Protein AF-A0A1A8R7R9-F1 (afdb_monomer)

Sequence (92 aa):
PAQPSGTVLSLTKHICAICGDRSSGKHYGVYSCEGCKGFFKRTVRKDLTYTCRDNKDCVIDKRQRNRCQYCRYQKCLAMGMKREAVQEERQR

Solvent-accessible surface area (backbone atoms only — not comparable to full-atom values): 5601 Å² total; per-residue (Å²): 138,88,81,92,82,83,70,72,77,66,61,53,58,48,28,8,77,60,30,68,38,67,24,80,36,76,46,43,81,26,37,26,21,68,69,58,47,54,46,52,48,52,35,59,77,66,67,59,82,64,75,56,93,69,89,67,69,66,74,47,34,72,87,46,42,77,78,40,62,27,36,42,50,52,42,38,48,74,69,49,42,42,71,87,64,54,78,77,82,79,85,126

Secondary structure (DSSP, 8-state):
-----SSHHHHGGGB-TTTSSBP-SEETTEE--HHHHHHHHHHHHTT-----SSSS-----TTTTTS-HHHHHHHHHHTT--GGGSPPP---

Foldseek 3Di:
DDDPDPDPVVVCQQAAQQARDGFPGDAQRGGHHPVLNVLLLVCLQVVDDFDAPDDLPDDHHPPCVPVGSSNSNVSCVVRPRHSVSRDYDDDD

Mean predicted aligned error: 6.71 Å

InterPro domains:
  IPR001628 Zinc finger, nuclear hormone receptor-type [PF00105] (15-83)
  IPR001628 Zinc finger, nuclear hormone receptor-type [PR00047] (16-32)
  IPR001628 Zinc finger, nuclear hormone receptor-type [PR00047] (32-47)
  IPR001628 Zinc finger, nuclear hormone receptor-type [PR00047] (65-73)
  IPR001628 Zinc finger, nuclear hormone receptor-type [PR00047] (73-81)
  IPR001628 Zinc finger, nuclear hormone receptor-type [PS00031] (16-42)
  IPR001628 Zinc finger, nuclear hormone receptor-type [PS51030] (13-88)
  IPR001628 Zinc finger, nuclear hormone receptor-type [SM00399] (13-84)
  IPR013088 Zinc finger, NHR/GATA-type [G3DSA:3.30.50.10] (9-92)
  IPR050274 Nuclear hormone receptor family NR2 subfamily [PTHR24083] (7-92)

Nearest PDB structures (foldseek):
  4cn7-assembly1_F  TM=9.884E-01  e=1.057E-15  Homo sapiens
  8j54-assembly2_F  TM=1.008E+00  e=2.646E-15  Mus musculus
  4cn2-assembly1_D  TM=9.846E-01  e=4.188E-15  Homo sapiens
  4cn3-assembly2_D  TM=9.954E-01  e=8.617E-15  Homo sapiens
  7xv6-assembly1_A  TM=9.960E-01  e=1.636E-12  Homo sapiens

Structure (mmCIF, N/CA/C/O backbone):
data_AF-A0A1A8R7R9-F1
#
_entry.id   AF-A0A1A8R7R9-F1
#
loop_
_atom_site.group_PDB
_atom_site.id
_atom_site.type_symbol
_atom_site.label_atom_id
_atom_site.label_alt_id
_atom_site.label_comp_id
_atom_site.label_asym_id
_atom_site.label_entity_id
_atom_site.label_seq_id
_atom_site.pdbx_PDB_ins_code
_atom_site.Cartn_x
_atom_site.Cartn_y
_atom_site.Cartn_z
_atom_site.occupancy
_atom_site.B_iso_or_equiv
_atom_site.auth_seq_id
_atom_site.auth_comp_id
_atom_site.auth_asym_id
_atom_site.auth_atom_id
_atom_site.pdbx_PDB_model_num
ATOM 1 N N . PRO A 1 1 ? -11.468 -40.026 -2.583 1.00 41.34 1 PRO A N 1
ATOM 2 C CA . PRO A 1 1 ? -11.246 -38.569 -2.755 1.00 41.34 1 PRO A CA 1
ATOM 3 C C . PRO A 1 1 ? -10.736 -37.939 -1.447 1.00 41.34 1 PRO A C 1
ATOM 5 O O . PRO A 1 1 ? -11.519 -37.615 -0.562 1.00 41.34 1 PRO A O 1
ATOM 8 N N . ALA A 1 2 ? -9.413 -37.859 -1.294 1.00 44.91 2 ALA A N 1
ATOM 9 C CA . ALA A 1 2 ? -8.775 -37.278 -0.115 1.00 44.91 2 ALA A CA 1
ATOM 10 C C . ALA A 1 2 ? -8.783 -35.744 -0.215 1.00 44.91 2 ALA A C 1
ATOM 12 O O . ALA A 1 2 ? -8.285 -35.188 -1.191 1.00 44.91 2 ALA A O 1
ATOM 13 N N . GLN A 1 3 ? -9.354 -35.065 0.779 1.00 52.88 3 GLN A N 1
ATOM 14 C CA . GLN A 1 3 ? -9.249 -33.614 0.934 1.00 52.88 3 GLN A CA 1
ATOM 15 C C . GLN A 1 3 ? -7.987 -33.276 1.743 1.00 52.88 3 GLN A C 1
ATOM 17 O O . GLN A 1 3 ? -7.895 -33.706 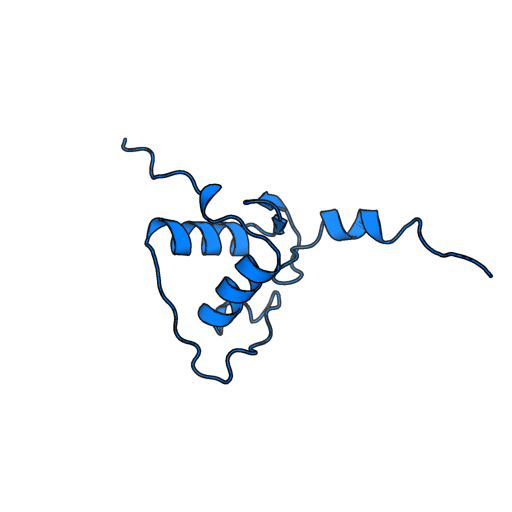2.893 1.00 52.88 3 GLN A O 1
ATOM 22 N N . PRO A 1 4 ? -7.025 -32.488 1.226 1.00 53.03 4 PRO A N 1
ATOM 23 C CA . PRO A 1 4 ? -5.936 -31.962 2.033 1.00 53.03 4 PRO A CA 1
ATOM 24 C C . PRO A 1 4 ? -6.258 -30.507 2.404 1.00 53.03 4 PRO A C 1
ATOM 26 O O . PRO A 1 4 ? -5.783 -29.573 1.763 1.00 53.03 4 PRO A O 1
ATOM 29 N N . SER A 1 5 ? -7.104 -30.280 3.412 1.00 57.44 5 SER A N 1
ATOM 30 C CA . SER A 1 5 ? -7.586 -28.920 3.747 1.00 57.44 5 SER A CA 1
ATOM 31 C C . SER A 1 5 ? -7.322 -28.483 5.195 1.00 57.44 5 SER A C 1
ATOM 33 O O . SER A 1 5 ? -7.974 -27.567 5.683 1.00 57.44 5 SER A O 1
ATOM 35 N N . GLY A 1 6 ? -6.351 -29.095 5.887 1.00 50.34 6 GLY A N 1
ATOM 36 C CA . GLY A 1 6 ? -6.074 -28.814 7.307 1.00 50.34 6 GLY A CA 1
ATOM 37 C C . GLY A 1 6 ? -4.838 -27.960 7.629 1.00 50.34 6 GLY A C 1
ATOM 38 O O . GLY A 1 6 ? -4.808 -27.323 8.677 1.00 50.34 6 GLY A O 1
ATOM 39 N N . THR A 1 7 ? -3.819 -27.899 6.762 1.00 54.06 7 THR A N 1
ATOM 40 C CA . THR A 1 7 ? -2.477 -27.426 7.194 1.00 54.06 7 THR A CA 1
ATOM 41 C C . THR A 1 7 ? -2.013 -26.120 6.531 1.00 54.06 7 THR A C 1
ATOM 43 O O . THR A 1 7 ? -1.144 -25.428 7.057 1.00 54.06 7 THR A O 1
ATOM 46 N N . VAL A 1 8 ? -2.617 -25.709 5.410 1.00 54.88 8 VAL A N 1
ATOM 47 C CA . VAL A 1 8 ? -2.169 -24.529 4.634 1.00 54.88 8 VAL A CA 1
ATOM 48 C C . VAL A 1 8 ? -2.658 -23.180 5.183 1.00 54.88 8 VAL A C 1
ATOM 50 O O . VAL A 1 8 ? -2.038 -22.149 4.931 1.00 54.88 8 VAL A O 1
ATOM 53 N N . LEU A 1 9 ? -3.729 -23.164 5.983 1.00 54.41 9 LEU A N 1
ATOM 54 C CA . LEU A 1 9 ? -4.322 -21.933 6.531 1.00 54.41 9 LEU A CA 1
ATOM 55 C C . LEU A 1 9 ? -3.543 -21.340 7.719 1.00 54.41 9 LEU A C 1
ATOM 57 O O . LEU A 1 9 ? -3.689 -20.156 8.017 1.00 54.41 9 LEU 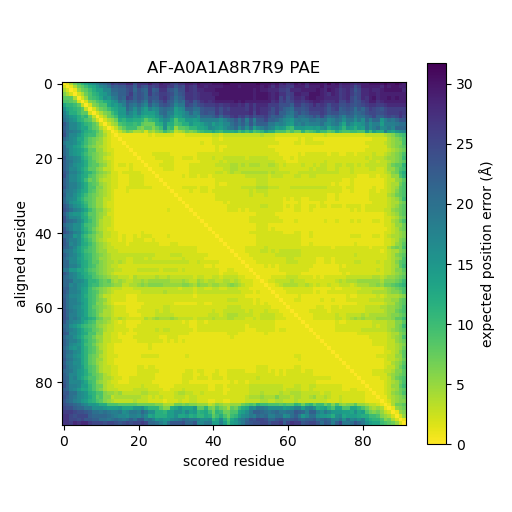A O 1
ATOM 61 N N . SER A 1 10 ? -2.712 -22.134 8.403 1.00 56.47 10 SER A N 1
ATOM 62 C CA . SER A 1 10 ? -1.953 -21.654 9.569 1.00 56.47 10 SER A CA 1
ATOM 63 C C . SER A 1 10 ? -0.677 -20.900 9.170 1.00 56.47 10 SER A C 1
ATOM 65 O O . SER A 1 10 ? -0.310 -19.909 9.801 1.00 56.47 10 SER A O 1
ATOM 67 N N . LEU A 1 11 ? -0.032 -21.299 8.065 1.00 59.34 11 LEU A N 1
ATOM 68 C CA . LEU A 1 11 ? 1.251 -20.730 7.636 1.00 59.34 11 LEU A CA 1
ATOM 69 C C . LEU A 1 11 ? 1.120 -19.304 7.069 1.00 59.34 11 LEU A C 1
ATOM 71 O O . LEU A 1 11 ? 2.025 -18.482 7.218 1.00 59.34 11 LEU A O 1
ATOM 75 N N . THR A 1 12 ? -0.026 -18.973 6.466 1.00 65.88 12 THR A N 1
ATOM 76 C CA . THR A 1 12 ? -0.275 -17.651 5.861 1.00 65.88 12 THR A CA 1
ATOM 77 C C . THR A 1 12 ? -0.358 -16.524 6.891 1.00 65.88 12 THR A C 1
ATOM 79 O O . THR A 1 12 ? -0.049 -15.382 6.556 1.00 65.88 12 THR A O 1
ATOM 82 N N . LYS A 1 13 ? -0.667 -16.826 8.163 1.00 72.81 13 LYS A N 1
ATOM 83 C CA . LYS A 1 13 ? -0.670 -15.837 9.261 1.00 72.81 13 LYS A CA 1
ATOM 84 C C . LYS A 1 13 ? 0.708 -15.212 9.506 1.00 72.81 13 LYS A C 1
ATOM 86 O O . LYS A 1 13 ? 0.797 -14.108 10.037 1.00 72.81 13 LYS A O 1
ATOM 91 N N . HIS A 1 14 ? 1.783 -15.892 9.110 1.00 88.88 14 HIS A N 1
ATOM 92 C CA . HIS A 1 14 ? 3.155 -15.421 9.303 1.00 88.88 14 HIS A CA 1
ATOM 93 C C . HIS A 1 14 ? 3.759 -14.757 8.061 1.00 88.88 14 HIS A C 1
ATOM 95 O O . HIS A 1 14 ? 4.899 -14.290 8.121 1.00 88.88 14 HIS A O 1
ATOM 101 N N . ILE A 1 15 ? 3.013 -14.655 6.956 1.00 96.69 15 ILE A N 1
ATOM 102 C CA . ILE A 1 15 ? 3.500 -14.114 5.684 1.00 96.69 15 ILE A CA 1
ATOM 103 C C . ILE A 1 15 ? 2.719 -12.856 5.303 1.00 96.69 15 ILE A C 1
ATOM 105 O O . ILE A 1 15 ? 1.503 -12.764 5.429 1.00 96.69 15 ILE A O 1
ATOM 109 N N . CYS A 1 16 ? 3.441 -11.838 4.847 1.00 98.06 16 CYS A N 1
ATOM 110 C CA . CYS A 1 16 ? 2.877 -10.588 4.373 1.00 98.06 16 CYS A CA 1
ATOM 111 C C . CYS A 1 16 ? 2.141 -10.823 3.055 1.00 98.06 16 CYS A C 1
ATOM 113 O O . CYS A 1 16 ? 2.778 -11.054 2.026 1.00 98.06 16 CYS A O 1
ATOM 115 N N . ALA A 1 17 ? 0.824 -10.642 3.063 1.00 97.62 17 ALA A N 1
ATOM 116 C CA . ALA A 1 17 ? -0.031 -10.834 1.893 1.00 97.62 17 ALA A CA 1
ATOM 117 C C . ALA A 1 17 ? 0.323 -9.914 0.701 1.00 97.62 17 ALA A C 1
ATOM 119 O O . ALA A 1 17 ? -0.056 -10.175 -0.436 1.00 97.62 17 ALA A O 1
ATOM 120 N N . ILE A 1 18 ? 1.083 -8.838 0.938 1.00 98.44 18 ILE A N 1
ATOM 121 C CA . ILE A 1 18 ? 1.437 -7.854 -0.091 1.00 98.44 18 ILE A CA 1
ATOM 122 C C . ILE A 1 18 ? 2.737 -8.238 -0.808 1.00 98.44 18 ILE A C 1
ATOM 124 O O . ILE A 1 18 ? 2.815 -8.146 -2.026 1.00 98.44 18 ILE A O 1
ATOM 128 N N . CYS A 1 19 ? 3.777 -8.639 -0.076 1.00 98.38 19 CYS A N 1
ATOM 129 C CA . CYS A 1 19 ? 5.126 -8.805 -0.645 1.00 98.38 19 CYS A CA 1
ATOM 130 C C . CYS A 1 19 ? 5.805 -10.138 -0.306 1.00 98.38 19 CYS A C 1
ATOM 132 O O . CYS A 1 19 ? 6.967 -10.322 -0.651 1.00 98.38 19 CYS A O 1
ATOM 134 N N . GLY A 1 20 ? 5.133 -11.037 0.416 1.00 97.25 20 GLY A N 1
ATOM 135 C CA . GLY A 1 20 ? 5.682 -12.342 0.796 1.00 97.25 20 GLY A CA 1
ATOM 136 C C . GLY A 1 20 ? 6.754 -12.317 1.895 1.00 97.25 20 GLY A C 1
ATOM 137 O O . GLY A 1 20 ? 7.242 -13.366 2.290 1.00 97.25 20 GLY A O 1
ATOM 138 N N . ASP A 1 21 ? 7.134 -11.145 2.412 1.00 97.50 21 ASP A N 1
ATOM 139 C CA . ASP A 1 21 ? 8.045 -11.030 3.562 1.00 97.50 21 ASP A CA 1
ATOM 140 C C . ASP A 1 21 ? 7.394 -11.539 4.861 1.00 97.50 21 ASP A C 1
ATOM 142 O O . ASP A 1 21 ? 6.175 -11.698 4.923 1.00 97.50 21 ASP A O 1
ATOM 146 N N . ARG A 1 22 ? 8.170 -11.727 5.932 1.00 97.12 22 ARG A N 1
ATOM 147 C CA . ARG A 1 22 ? 7.627 -12.142 7.235 1.00 97.12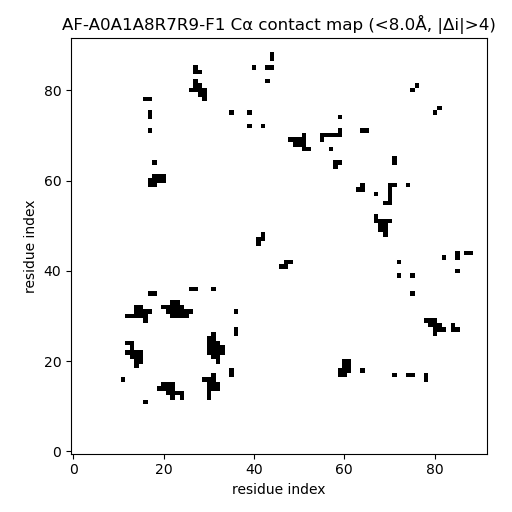 22 ARG A CA 1
ATOM 148 C C . ARG A 1 22 ? 6.631 -11.096 7.754 1.00 97.12 22 ARG A C 1
ATOM 150 O O . ARG A 1 22 ? 6.953 -9.910 7.859 1.00 97.12 22 ARG A O 1
ATOM 157 N N . SER A 1 23 ? 5.410 -11.526 8.060 1.00 97.12 23 SER A N 1
ATOM 158 C CA . SER A 1 23 ? 4.397 -10.679 8.689 1.00 97.12 23 SER A CA 1
ATOM 159 C C . SER A 1 23 ? 4.715 -10.476 10.169 1.00 97.12 23 SER A C 1
ATOM 161 O O . SER A 1 23 ? 5.171 -11.394 10.851 1.00 97.12 23 SER A O 1
ATOM 163 N N . SER A 1 24 ? 4.446 -9.268 10.664 1.00 96.50 24 SER A N 1
ATOM 164 C CA . SER A 1 24 ? 4.463 -8.933 12.093 1.00 96.50 24 SER A CA 1
ATOM 165 C C . SER A 1 24 ? 3.070 -9.018 12.733 1.00 96.50 24 SER A C 1
ATOM 167 O O . SER A 1 24 ? 2.898 -8.613 13.877 1.00 96.50 24 SER A O 1
ATOM 169 N N . GLY A 1 25 ? 2.067 -9.511 12.000 1.00 95.56 25 GLY A N 1
ATOM 170 C CA . GLY A 1 25 ? 0.669 -9.560 12.417 1.00 95.56 25 GLY A CA 1
ATOM 171 C C . GLY A 1 25 ? -0.268 -8.799 11.477 1.00 95.56 25 GLY A C 1
ATOM 172 O O . GLY A 1 25 ? 0.086 -8.441 10.347 1.00 95.56 25 GLY A O 1
ATOM 173 N N . LYS A 1 26 ? -1.497 -8.580 11.952 1.00 96.56 26 LYS A N 1
ATOM 174 C CA . LYS A 1 26 ? -2.568 -7.924 11.198 1.00 96.56 26 LYS A CA 1
ATOM 175 C C . LYS A 1 26 ? -2.456 -6.404 11.324 1.00 96.56 26 LYS A C 1
ATOM 177 O O . LYS A 1 26 ? -2.535 -5.870 12.425 1.00 96.56 26 LYS A O 1
ATOM 182 N N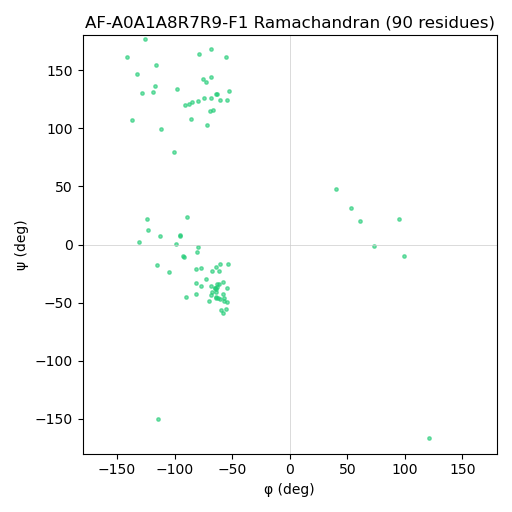 . HIS A 1 27 ? -2.340 -5.714 10.194 1.00 97.50 27 HIS A N 1
ATOM 183 C CA . HIS A 1 27 ? -2.317 -4.254 10.107 1.00 97.50 27 HIS A CA 1
ATOM 184 C C . HIS A 1 27 ? -3.340 -3.798 9.075 1.00 97.50 27 HIS A C 1
ATOM 186 O O . HIS A 1 27 ? -3.387 -4.327 7.965 1.00 97.50 27 HIS A O 1
ATOM 192 N N . TYR A 1 28 ? -4.179 -2.831 9.446 1.00 97.88 28 TYR A N 1
ATOM 193 C CA . TYR A 1 28 ? -5.219 -2.275 8.567 1.00 97.88 28 TYR A CA 1
ATOM 194 C C . TYR A 1 28 ? -6.146 -3.333 7.947 1.00 97.88 28 TYR A C 1
ATOM 196 O O . TYR A 1 28 ? -6.619 -3.168 6.831 1.00 97.88 28 TYR A O 1
ATOM 204 N N . GLY A 1 29 ? -6.399 -4.439 8.655 1.00 96.12 29 GLY A N 1
ATOM 205 C CA . GLY A 1 29 ? -7.280 -5.513 8.185 1.00 96.12 29 GLY A CA 1
ATOM 206 C C . GLY A 1 29 ? -6.578 -6.726 7.565 1.00 96.12 29 GLY A C 1
ATOM 207 O O . GLY A 1 29 ? -7.231 -7.756 7.417 1.00 96.12 29 GLY A O 1
ATOM 208 N N . VAL A 1 30 ? -5.267 -6.674 7.298 1.00 97.06 30 VAL A N 1
ATOM 209 C CA . VAL A 1 30 ? -4.540 -7.723 6.551 1.00 97.06 30 VAL A CA 1
ATOM 210 C C . VAL A 1 30 ? -3.238 -8.115 7.254 1.00 97.06 30 VAL A C 1
ATOM 212 O O . VAL A 1 30 ? -2.581 -7.273 7.861 1.00 97.06 30 VAL A O 1
ATOM 215 N N . TYR A 1 31 ? -2.822 -9.381 7.165 1.00 97.25 31 TYR A N 1
ATOM 216 C CA . TYR A 1 31 ? -1.487 -9.795 7.614 1.00 97.25 31 TYR A CA 1
ATOM 217 C C . TYR A 1 31 ? -0.402 -9.166 6.735 1.00 97.25 31 TYR A C 1
ATOM 219 O O . TYR A 1 31 ? -0.302 -9.436 5.535 1.00 97.25 31 TYR A O 1
ATOM 227 N N . SER A 1 32 ? 0.430 -8.310 7.326 1.00 98.12 32 SER A N 1
ATOM 228 C CA . SER A 1 32 ? 1.481 -7.604 6.593 1.00 98.12 32 SER A CA 1
ATOM 229 C C . SER A 1 32 ? 2.772 -7.480 7.390 1.00 98.12 32 SER A C 1
ATOM 231 O O . SER A 1 32 ? 2.792 -7.631 8.606 1.00 98.12 32 SER A O 1
ATOM 233 N N . CYS A 1 33 ? 3.874 -7.213 6.696 1.00 98.50 33 CYS A N 1
ATOM 234 C CA . CYS A 1 33 ? 5.143 -6.821 7.312 1.00 98.50 33 CYS A CA 1
ATOM 235 C C . CYS A 1 33 ? 5.126 -5.335 7.715 1.00 98.50 33 CYS A C 1
ATOM 237 O O . CYS A 1 33 ? 4.335 -4.550 7.175 1.00 98.50 33 CYS A O 1
ATOM 239 N N . GLU A 1 34 ? 6.067 -4.920 8.566 1.00 98.25 34 GLU A N 1
ATOM 240 C CA . GLU A 1 34 ? 6.234 -3.512 8.971 1.00 98.25 34 GLU A CA 1
ATOM 241 C C . GLU A 1 34 ? 6.481 -2.572 7.778 1.00 98.25 34 GLU A C 1
ATOM 243 O O . GLU A 1 34 ? 6.008 -1.436 7.762 1.00 98.25 34 GLU A O 1
ATOM 248 N N . GLY A 1 35 ? 7.147 -3.057 6.724 1.00 98.50 35 GLY A N 1
ATOM 249 C CA . GLY A 1 35 ? 7.398 -2.270 5.518 1.00 98.50 35 GLY A CA 1
ATOM 250 C C . GLY A 1 35 ? 6.118 -1.879 4.772 1.00 98.50 35 GLY A C 1
ATOM 251 O O . GLY A 1 35 ? 5.975 -0.729 4.360 1.00 98.50 35 GLY A O 1
ATOM 252 N N . CYS A 1 36 ? 5.180 -2.815 4.592 1.00 98.75 36 CYS A N 1
ATOM 253 C CA . CYS A 1 36 ? 3.906 -2.539 3.913 1.00 98.75 36 CYS A CA 1
AT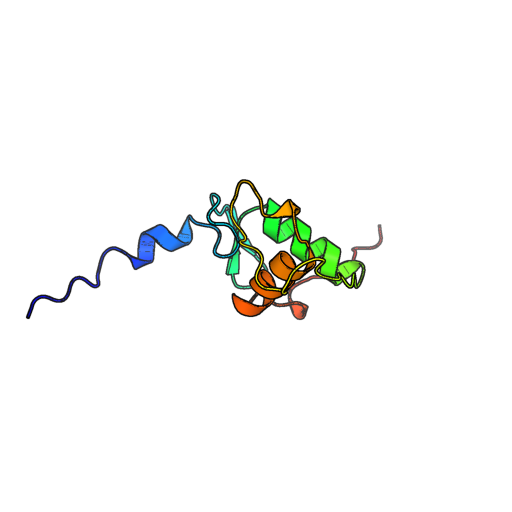OM 254 C C . CYS A 1 36 ? 2.923 -1.788 4.814 1.00 98.75 36 CYS A C 1
ATOM 256 O O . CYS A 1 36 ? 2.257 -0.880 4.327 1.00 98.75 36 CYS A O 1
ATOM 258 N N . LYS A 1 37 ? 2.915 -2.079 6.121 1.00 98.44 37 LYS A N 1
ATOM 259 C CA . LYS A 1 37 ? 2.197 -1.286 7.129 1.00 98.44 37 LYS A CA 1
ATOM 260 C C . LYS A 1 37 ? 2.621 0.184 7.083 1.00 98.44 37 LYS A C 1
ATOM 262 O O . LYS A 1 37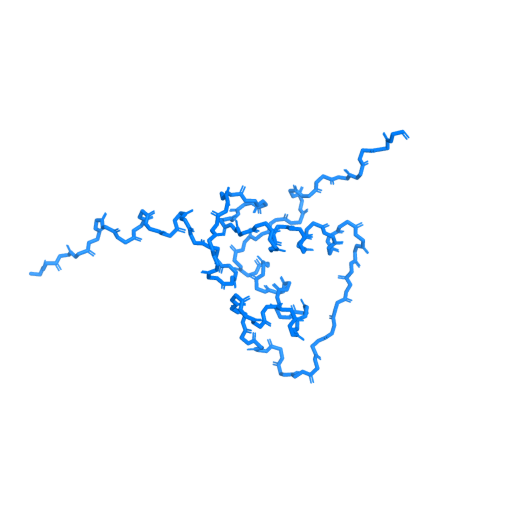 ? 1.789 1.069 6.910 1.00 98.44 37 LYS A O 1
ATOM 267 N N . GLY A 1 38 ? 3.921 0.458 7.205 1.00 98.31 38 GLY A N 1
ATOM 268 C CA . GLY A 1 38 ? 4.446 1.823 7.212 1.00 98.31 38 GLY A CA 1
ATOM 269 C C . GLY A 1 38 ? 4.237 2.547 5.883 1.00 98.31 38 GLY A C 1
ATOM 270 O O . GLY A 1 38 ? 3.936 3.738 5.882 1.00 98.31 38 GLY A O 1
ATOM 271 N N . PHE A 1 39 ? 4.365 1.830 4.763 1.00 98.75 39 PHE A N 1
ATOM 272 C CA . PHE A 1 39 ? 4.046 2.359 3.439 1.00 98.75 39 PHE A CA 1
ATOM 273 C C . PHE A 1 39 ? 2.578 2.795 3.355 1.00 98.75 39 PHE A C 1
ATOM 275 O O . PHE A 1 39 ? 2.331 3.976 3.137 1.00 98.75 39 PHE A O 1
ATOM 282 N N . PHE A 1 40 ? 1.634 1.892 3.643 1.00 98.69 40 PHE A N 1
ATOM 283 C CA . PHE A 1 40 ? 0.199 2.180 3.590 1.00 98.69 40 PHE A CA 1
ATOM 284 C C . PHE A 1 40 ? -0.188 3.351 4.503 1.00 98.69 40 PHE A C 1
ATOM 286 O O . PHE A 1 40 ? -0.841 4.288 4.054 1.00 98.69 40 PHE A O 1
ATOM 293 N N . LYS A 1 41 ? 0.314 3.368 5.748 1.00 98.06 41 LYS A N 1
ATOM 294 C CA . LYS A 1 41 ? 0.092 4.474 6.693 1.00 98.06 41 LYS A CA 1
ATOM 295 C C . LYS A 1 41 ? 0.501 5.829 6.116 1.00 98.06 41 LYS A C 1
ATOM 297 O O . LYS A 1 41 ? -0.253 6.788 6.215 1.00 98.06 41 LYS A O 1
ATOM 302 N N . ARG A 1 42 ? 1.712 5.923 5.550 1.00 98.25 42 ARG A N 1
ATOM 303 C CA . ARG A 1 42 ? 2.227 7.182 4.986 1.00 98.25 42 ARG A CA 1
ATOM 304 C C . ARG A 1 42 ? 1.447 7.604 3.751 1.00 98.25 42 ARG A C 1
ATOM 306 O O . ARG A 1 42 ? 1.186 8.791 3.611 1.00 98.25 42 ARG A O 1
ATOM 313 N N . THR A 1 43 ? 1.095 6.654 2.888 1.00 98.25 43 THR A N 1
ATOM 314 C CA . THR A 1 43 ? 0.291 6.924 1.694 1.00 98.25 43 THR A CA 1
ATOM 315 C C . THR A 1 43 ? -1.068 7.496 2.069 1.00 98.25 43 THR A C 1
ATOM 317 O O . THR A 1 43 ? -1.441 8.521 1.522 1.00 98.25 43 THR A O 1
ATOM 320 N N . VAL A 1 44 ? -1.766 6.894 3.038 1.00 97.56 44 VAL A N 1
ATOM 321 C CA . VAL A 1 44 ? -3.097 7.361 3.453 1.00 97.56 44 VAL A CA 1
ATOM 322 C C . VAL A 1 44 ? -3.030 8.703 4.184 1.00 97.56 44 VA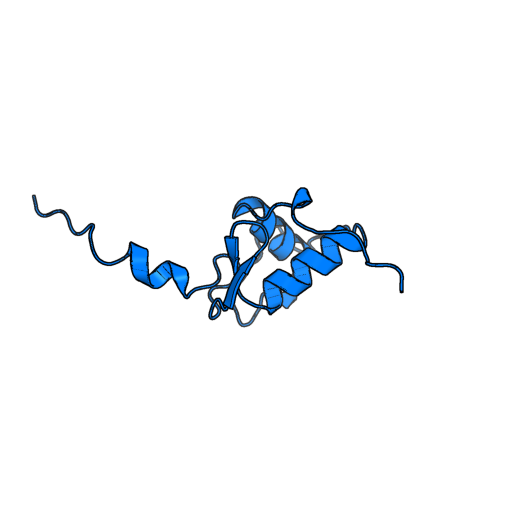L A C 1
ATOM 324 O O . VAL A 1 44 ? -3.750 9.614 3.807 1.00 97.56 44 VAL A O 1
ATOM 327 N N . ARG A 1 45 ? -2.137 8.867 5.172 1.00 95.44 45 ARG A N 1
ATOM 328 C CA . ARG A 1 45 ? -2.055 10.114 5.965 1.00 95.44 45 ARG A CA 1
ATOM 329 C C . ARG A 1 45 ? -1.680 11.347 5.158 1.00 95.44 45 ARG A C 1
ATOM 331 O O . ARG A 1 45 ? -2.121 12.440 5.466 1.00 95.44 45 ARG A O 1
ATOM 338 N N . LYS A 1 46 ? -0.798 11.176 4.177 1.00 96.12 46 LYS A N 1
ATOM 339 C CA . LYS A 1 46 ? -0.338 12.275 3.323 1.00 96.12 46 LYS A CA 1
ATOM 340 C C . LYS A 1 46 ? -1.133 12.365 2.017 1.00 96.12 46 LYS A C 1
ATOM 342 O O . LYS A 1 46 ? -0.689 13.06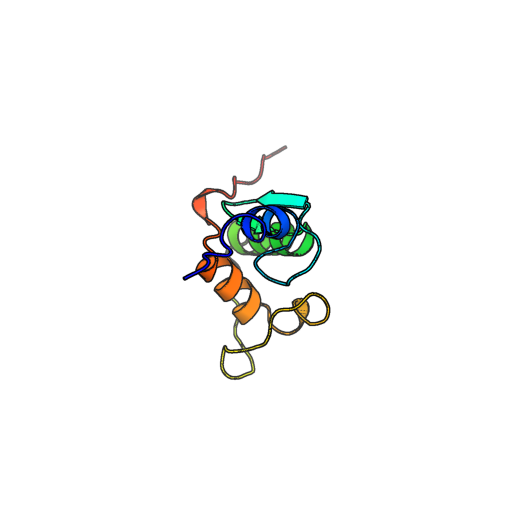5 1.117 1.00 96.12 46 LYS A O 1
ATOM 347 N N . ASP A 1 47 ? -2.213 11.587 1.902 1.00 95.56 47 ASP A N 1
ATOM 348 C CA . ASP A 1 47 ? -3.033 11.411 0.699 1.00 95.56 47 ASP A CA 1
ATOM 349 C C . ASP A 1 47 ? -2.204 11.329 -0.600 1.00 95.56 47 ASP A C 1
ATOM 351 O O . ASP A 1 47 ? -2.432 12.017 -1.593 1.00 95.56 47 ASP A O 1
ATOM 355 N N . LEU A 1 48 ? -1.155 10.499 -0.570 1.00 97.69 48 LEU A N 1
ATOM 356 C CA . LEU A 1 48 ? -0.203 10.414 -1.674 1.00 97.69 48 LEU A CA 1
ATOM 357 C C . LEU A 1 48 ? -0.817 9.655 -2.844 1.00 97.69 48 LEU A C 1
ATOM 359 O O . LEU A 1 48 ? -1.190 8.486 -2.723 1.00 97.69 48 LEU A O 1
ATOM 363 N N . THR A 1 49 ? -0.794 10.293 -4.007 1.00 97.25 49 THR A N 1
ATOM 364 C CA . THR A 1 49 ? -1.105 9.654 -5.282 1.00 97.25 49 THR A CA 1
ATOM 365 C C . THR A 1 49 ? 0.188 9.262 -5.987 1.00 97.25 49 THR A C 1
ATOM 367 O O . THR A 1 49 ? 1.141 10.036 -6.057 1.00 97.25 49 THR A O 1
ATOM 370 N N . TYR A 1 50 ? 0.233 8.036 -6.505 1.00 98.31 50 TYR A N 1
ATOM 371 C CA . TYR A 1 50 ? 1.380 7.512 -7.243 1.00 98.31 50 TYR A CA 1
ATOM 372 C C . TYR A 1 50 ? 0.995 7.221 -8.690 1.00 98.31 50 TYR A C 1
ATOM 374 O O . TYR A 1 50 ? -0.149 6.871 -8.970 1.00 98.31 50 TYR A O 1
ATOM 382 N N . THR A 1 51 ? 1.982 7.249 -9.581 1.00 98.25 51 THR A N 1
ATOM 383 C CA . THR A 1 51 ? 1.830 6.864 -10.989 1.00 98.25 51 THR A CA 1
ATOM 384 C C . THR A 1 51 ? 2.755 5.689 -11.285 1.00 98.25 51 THR A C 1
ATOM 386 O O . THR A 1 51 ? 3.929 5.704 -10.910 1.00 98.25 51 THR A O 1
ATOM 389 N N . CYS A 1 52 ? 2.228 4.641 -11.922 1.00 98.38 52 CYS A N 1
ATOM 390 C CA . CYS A 1 52 ? 3.059 3.560 -12.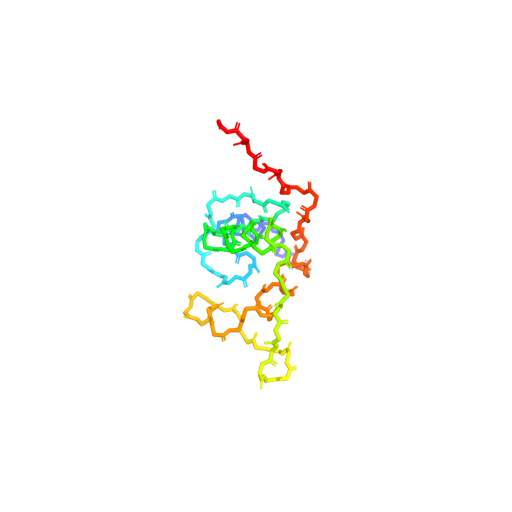449 1.00 98.38 52 CYS A CA 1
ATOM 391 C C . CYS A 1 52 ? 3.812 4.052 -13.688 1.00 98.38 52 CYS A C 1
ATOM 393 O O . CYS A 1 52 ? 3.229 4.762 -14.501 1.00 98.38 52 CYS A O 1
ATOM 395 N N . ARG A 1 53 ? 5.080 3.662 -13.833 1.00 97.81 53 ARG A N 1
ATOM 396 C CA . ARG A 1 53 ? 5.880 3.948 -15.037 1.00 97.81 53 ARG A CA 1
ATOM 397 C C . ARG A 1 53 ? 5.819 2.827 -16.083 1.00 97.81 53 ARG A C 1
ATOM 399 O O . ARG A 1 53 ? 6.290 3.029 -17.191 1.00 97.81 53 ARG A O 1
ATOM 406 N N . ASP A 1 54 ? 5.244 1.687 -15.708 1.00 96.56 54 ASP A N 1
ATOM 407 C CA . ASP A 1 54 ? 5.054 0.498 -16.540 1.00 96.56 54 ASP A CA 1
ATOM 408 C C . ASP A 1 54 ? 3.537 0.267 -16.769 1.00 96.56 54 ASP A C 1
ATOM 410 O O . ASP A 1 54 ? 2.733 1.200 -16.707 1.00 96.56 54 ASP A O 1
ATOM 414 N N . ASN A 1 55 ? 3.107 -0.987 -16.938 1.00 97.38 55 ASN A N 1
ATOM 415 C CA . ASN A 1 55 ? 1.733 -1.366 -17.299 1.00 97.38 55 ASN A CA 1
ATOM 416 C C . ASN A 1 55 ? 0.793 -1.591 -16.103 1.00 97.38 55 ASN A C 1
ATOM 418 O O . ASN A 1 55 ? -0.209 -2.291 -16.221 1.00 97.38 55 ASN A O 1
ATOM 422 N N . LYS A 1 56 ? 1.088 -0.993 -14.939 1.00 97.56 56 LYS A N 1
ATOM 423 C CA . LYS A 1 56 ? 0.284 -1.141 -13.704 1.00 97.56 56 LYS A CA 1
ATOM 424 C C . LYS A 1 56 ? 0.185 -2.585 -13.170 1.00 97.56 56 LYS A C 1
ATOM 426 O O . LYS A 1 56 ? -0.668 -2.870 -12.335 1.00 97.56 56 LYS A O 1
ATOM 431 N N . ASP A 1 57 ? 1.108 -3.455 -13.565 1.00 97.44 57 ASP A N 1
ATOM 432 C CA . ASP A 1 57 ? 1.156 -4.891 -13.254 1.00 97.44 57 ASP A CA 1
ATOM 433 C C . ASP A 1 57 ? 2.463 -5.320 -12.552 1.00 97.44 57 ASP A C 1
ATOM 435 O O . ASP A 1 57 ? 2.753 -6.508 -12.414 1.00 97.44 57 ASP A O 1
ATOM 439 N N . CYS A 1 58 ? 3.262 -4.355 -12.078 1.00 98.19 58 CYS A N 1
ATOM 440 C CA . CYS A 1 58 ? 4.563 -4.628 -11.467 1.00 98.19 58 CYS A CA 1
ATOM 441 C C . CYS A 1 58 ? 4.483 -5.668 -10.333 1.00 98.19 58 CYS A C 1
ATOM 443 O O . CYS A 1 58 ? 3.704 -5.525 -9.384 1.00 98.19 58 CYS A O 1
ATOM 445 N N . VAL A 1 59 ? 5.385 -6.652 -10.370 1.00 97.62 59 VAL A N 1
ATOM 446 C CA . VAL A 1 59 ? 5.518 -7.675 -9.326 1.00 97.62 59 VAL A CA 1
ATOM 447 C C . VAL A 1 59 ? 5.909 -7.038 -7.991 1.00 97.62 59 VAL A C 1
ATOM 449 O O . VAL A 1 59 ? 6.876 -6.284 -7.892 1.00 97.62 59 VAL A O 1
ATOM 452 N N . ILE A 1 60 ? 5.166 -7.374 -6.935 1.00 98.50 60 ILE A N 1
ATOM 453 C CA . ILE A 1 60 ? 5.432 -6.917 -5.567 1.00 98.50 60 ILE A CA 1
ATOM 454 C C . ILE A 1 60 ? 5.884 -8.104 -4.718 1.00 98.50 60 ILE A C 1
ATOM 456 O O . ILE A 1 60 ? 5.057 -8.867 -4.211 1.00 98.50 60 ILE A O 1
ATOM 460 N N . ASP A 1 61 ? 7.197 -8.211 -4.529 1.00 97.94 61 ASP A N 1
ATOM 461 C CA . ASP A 1 61 ? 7.855 -9.162 -3.629 1.00 97.94 61 ASP A CA 1
ATOM 462 C C . ASP A 1 61 ? 8.795 -8.447 -2.638 1.00 97.94 61 ASP A C 1
ATOM 464 O O . ASP A 1 61 ? 8.963 -7.225 -2.670 1.00 97.94 61 ASP A O 1
ATOM 468 N N . LYS A 1 62 ? 9.412 -9.196 -1.719 1.00 97.25 62 LYS A N 1
ATOM 469 C CA . LYS A 1 62 ? 10.302 -8.654 -0.682 1.00 97.25 62 LYS A CA 1
ATOM 470 C C . LYS A 1 62 ? 11.445 -7.801 -1.246 1.00 97.25 62 LYS A C 1
ATOM 472 O O . LYS A 1 62 ? 11.795 -6.802 -0.617 1.00 97.25 62 LYS A O 1
ATOM 477 N N . ARG A 1 63 ? 12.017 -8.185 -2.390 1.00 97.44 63 ARG A N 1
ATOM 478 C CA . ARG A 1 63 ? 13.199 -7.552 -2.990 1.00 97.44 63 ARG A CA 1
ATOM 479 C C . ARG A 1 63 ? 12.821 -6.299 -3.777 1.00 97.44 63 ARG A C 1
ATOM 481 O O . ARG A 1 63 ? 13.484 -5.279 -3.627 1.00 97.44 63 ARG A O 1
ATOM 488 N N . GLN A 1 64 ? 11.733 -6.341 -4.550 1.00 96.50 64 GLN A N 1
ATOM 489 C CA . GLN A 1 64 ? 11.384 -5.266 -5.490 1.00 96.50 64 GLN A CA 1
ATOM 490 C C . GLN A 1 64 ? 10.117 -4.467 -5.146 1.00 96.50 64 GLN A C 1
ATOM 492 O O . GLN A 1 64 ? 9.732 -3.580 -5.904 1.00 96.50 64 GLN A O 1
ATOM 497 N N . ARG A 1 65 ? 9.500 -4.668 -3.970 1.00 98.06 65 ARG A N 1
ATOM 498 C CA . ARG A 1 65 ? 8.321 -3.889 -3.513 1.00 98.06 65 ARG A CA 1
ATOM 499 C C . ARG A 1 65 ? 8.491 -2.364 -3.519 1.00 98.06 65 ARG A C 1
ATOM 501 O O . ARG A 1 65 ? 7.496 -1.660 -3.411 1.00 98.06 65 ARG A O 1
ATOM 508 N N . ASN A 1 66 ? 9.711 -1.835 -3.587 1.00 97.94 66 ASN A N 1
ATOM 509 C CA . ASN A 1 66 ? 9.961 -0.390 -3.654 1.00 97.94 66 ASN A CA 1
ATOM 510 C C . ASN A 1 66 ? 10.065 0.152 -5.093 1.00 97.94 66 ASN A C 1
ATOM 512 O O . ASN A 1 66 ? 10.055 1.366 -5.258 1.00 97.94 66 ASN A O 1
ATOM 516 N N . ARG A 1 67 ? 10.136 -0.713 -6.118 1.00 98.12 67 ARG A N 1
ATOM 517 C CA . ARG A 1 67 ? 10.295 -0.313 -7.528 1.00 98.12 67 ARG A CA 1
ATOM 518 C C . ARG A 1 67 ? 9.100 0.487 -8.048 1.00 98.12 67 ARG A C 1
ATOM 520 O O . ARG A 1 67 ? 9.284 1.439 -8.794 1.00 98.12 67 ARG A O 1
ATOM 527 N N . CYS A 1 68 ? 7.885 0.123 -7.635 1.00 98.69 68 CYS A N 1
ATOM 528 C CA . CYS A 1 68 ? 6.665 0.805 -8.054 1.00 98.69 68 CYS A CA 1
ATOM 529 C C . CYS A 1 68 ? 5.706 1.007 -6.876 1.00 98.69 68 CYS A C 1
ATOM 531 O O . CYS A 1 68 ? 5.061 0.071 -6.397 1.00 98.69 68 CYS A O 1
ATOM 533 N N . GLN A 1 69 ? 5.598 2.253 -6.413 1.00 98.75 69 GLN A N 1
ATOM 534 C CA . GLN A 1 69 ? 4.714 2.619 -5.303 1.00 98.75 69 GLN A CA 1
ATOM 535 C C . GLN A 1 69 ? 3.236 2.493 -5.682 1.00 98.75 69 GLN A C 1
ATOM 537 O O . GLN A 1 69 ? 2.442 2.051 -4.854 1.00 98.75 69 GLN A O 1
ATOM 542 N N . TYR A 1 70 ? 2.880 2.802 -6.935 1.00 98.81 70 TYR A N 1
ATOM 543 C CA . TYR A 1 70 ? 1.517 2.635 -7.436 1.00 98.81 70 TYR A CA 1
ATOM 544 C C . TYR A 1 70 ? 1.049 1.184 -7.298 1.00 98.81 70 TYR A C 1
ATOM 546 O O . TYR A 1 70 ? 0.102 0.921 -6.562 1.00 98.81 70 TYR A O 1
ATOM 554 N N . CYS A 1 71 ? 1.752 0.231 -7.920 1.00 98.81 71 CYS A N 1
ATOM 555 C CA . CYS A 1 71 ? 1.353 -1.179 -7.893 1.00 98.81 71 CYS A CA 1
ATOM 556 C C . CYS A 1 71 ? 1.385 -1.747 -6.473 1.00 98.81 71 CYS A C 1
ATOM 558 O O . CYS A 1 71 ? 0.526 -2.542 -6.098 1.00 98.81 71 CYS A O 1
ATOM 560 N N . ARG A 1 72 ? 2.329 -1.295 -5.636 1.00 98.81 72 ARG A N 1
ATOM 561 C CA . ARG A 1 72 ? 2.361 -1.681 -4.224 1.00 98.81 72 ARG A CA 1
ATOM 562 C C . ARG A 1 72 ? 1.115 -1.213 -3.478 1.00 98.81 72 ARG A C 1
ATOM 564 O O . ARG A 1 72 ? 0.548 -1.998 -2.724 1.00 98.81 72 ARG A O 1
ATOM 571 N N . TYR A 1 73 ? 0.703 0.040 -3.664 1.00 98.81 73 TYR A N 1
ATOM 572 C CA . TYR A 1 73 ? -0.480 0.587 -3.003 1.00 98.81 73 TYR A CA 1
ATOM 573 C C . TYR A 1 73 ? -1.765 -0.058 -3.519 1.00 98.81 73 TYR A C 1
ATOM 575 O O . TYR A 1 73 ? -2.588 -0.482 -2.712 1.00 98.81 73 TYR A O 1
ATOM 583 N N . GLN A 1 74 ? -1.885 -0.244 -4.835 1.00 98.75 74 GLN A N 1
ATOM 584 C CA . GLN A 1 74 ? -3.001 -0.980 -5.431 1.00 98.75 74 GLN A CA 1
ATOM 585 C C . GLN A 1 74 ? -3.087 -2.407 -4.885 1.00 98.75 74 GLN A C 1
ATOM 587 O O . GLN A 1 74 ? -4.164 -2.845 -4.497 1.00 98.75 74 GLN A O 1
ATOM 592 N N . LYS A 1 75 ? -1.956 -3.110 -4.735 1.00 98.69 75 LYS A N 1
ATOM 593 C CA . LYS A 1 75 ? -1.940 -4.438 -4.109 1.00 98.69 75 LYS A CA 1
ATOM 594 C C . LYS A 1 75 ? -2.346 -4.401 -2.634 1.00 98.69 75 LYS A C 1
ATOM 596 O O . LYS A 1 75 ? -3.033 -5.309 -2.185 1.00 98.69 75 LYS A O 1
ATOM 601 N N . CYS A 1 76 ? -1.963 -3.372 -1.872 1.00 98.75 76 CYS A N 1
ATOM 602 C CA . CYS A 1 76 ? -2.458 -3.204 -0.501 1.00 98.75 76 CYS A CA 1
ATOM 603 C C . CYS A 1 76 ? -3.993 -3.130 -0.465 1.00 98.75 76 CYS A C 1
ATOM 605 O O . CYS A 1 76 ? -4.610 -3.847 0.321 1.00 98.75 76 CYS A O 1
ATOM 607 N N . LEU A 1 77 ? -4.592 -2.302 -1.328 1.00 98.56 77 LEU A N 1
ATOM 608 C CA . LEU A 1 77 ? -6.048 -2.156 -1.431 1.00 98.56 77 LEU A CA 1
ATOM 609 C C . LEU A 1 77 ? -6.712 -3.459 -1.896 1.00 98.56 77 LEU A C 1
ATOM 611 O O . LEU A 1 77 ? -7.656 -3.917 -1.262 1.00 98.56 77 LEU A O 1
ATOM 615 N N . ALA A 1 78 ? -6.168 -4.101 -2.933 1.00 98.25 78 ALA A N 1
ATOM 616 C CA . ALA A 1 78 ? -6.684 -5.356 -3.477 1.00 98.25 78 ALA A CA 1
ATOM 617 C C . ALA A 1 78 ? -6.665 -6.507 -2.456 1.00 98.25 78 ALA A C 1
ATOM 619 O O . ALA A 1 78 ? -7.573 -7.330 -2.440 1.00 98.25 78 ALA A O 1
ATOM 620 N N . MET A 1 79 ? -5.667 -6.546 -1.564 1.00 97.94 79 MET A N 1
ATOM 621 C CA . MET A 1 79 ? -5.611 -7.524 -0.469 1.00 97.94 79 MET A CA 1
ATOM 622 C C . MET A 1 79 ? -6.503 -7.156 0.730 1.00 97.94 79 MET A C 1
ATOM 624 O O . MET A 1 79 ? -6.554 -7.919 1.694 1.00 97.94 79 MET A O 1
ATOM 628 N N . GLY A 1 80 ? -7.188 -6.007 0.695 1.00 97.88 80 GLY A N 1
ATOM 629 C CA . GLY A 1 80 ? -8.158 -5.586 1.707 1.00 97.88 80 GLY A CA 1
ATOM 630 C C . GLY A 1 80 ? -7.612 -4.673 2.807 1.00 97.88 80 GLY A C 1
ATOM 631 O O . GLY A 1 80 ? -8.195 -4.631 3.892 1.00 97.88 80 GLY A O 1
ATOM 632 N N . MET A 1 81 ? -6.500 -3.957 2.583 1.00 98.44 81 MET A N 1
ATOM 633 C CA . MET A 1 81 ? -6.065 -2.928 3.537 1.00 98.44 81 MET A CA 1
ATOM 634 C C . MET A 1 81 ? -7.041 -1.747 3.544 1.00 98.44 81 MET A C 1
ATOM 636 O O . MET A 1 81 ? -7.306 -1.135 2.512 1.00 98.44 81 MET A O 1
ATOM 640 N N . LYS A 1 82 ? -7.538 -1.414 4.734 1.00 97.31 82 LYS A N 1
ATOM 641 C CA . LYS A 1 82 ? -8.589 -0.421 4.975 1.00 97.31 82 LYS A CA 1
ATOM 642 C C . LYS A 1 82 ? -8.012 0.968 5.224 1.00 97.31 82 LYS A C 1
ATOM 644 O O . LYS A 1 82 ? -7.258 1.147 6.183 1.00 97.31 82 LYS A O 1
ATOM 649 N N . ARG A 1 83 ? -8.367 1.953 4.388 1.00 96.44 83 ARG A N 1
ATOM 650 C CA . ARG A 1 83 ? -7.908 3.350 4.538 1.00 96.44 83 ARG A CA 1
ATOM 651 C C . ARG A 1 83 ? -8.438 3.952 5.839 1.00 96.44 83 ARG A C 1
ATOM 653 O O . ARG A 1 83 ? -7.683 4.572 6.573 1.00 96.44 83 ARG A O 1
ATOM 660 N N . GLU A 1 84 ? -9.691 3.660 6.162 1.00 94.75 84 GLU A N 1
ATOM 661 C CA . GLU A 1 84 ? -10.404 4.088 7.365 1.00 94.75 84 GLU A CA 1
ATOM 662 C C . GLU A 1 84 ? -9.801 3.540 8.670 1.00 94.75 84 GLU A C 1
ATOM 664 O O . GLU A 1 84 ? -10.025 4.091 9.742 1.00 94.75 84 GLU A O 1
ATOM 669 N N . ALA A 1 85 ? -8.995 2.474 8.601 1.00 94.50 85 ALA A N 1
ATOM 670 C CA . ALA A 1 85 ? -8.278 1.945 9.761 1.00 94.50 85 ALA A CA 1
ATOM 671 C C . ALA A 1 85 ? -6.995 2.738 10.090 1.00 94.50 85 ALA A C 1
ATOM 673 O O . ALA A 1 85 ? -6.321 2.445 11.083 1.00 94.50 85 ALA A O 1
ATOM 674 N N . VAL A 1 86 ? -6.608 3.706 9.253 1.00 94.75 86 VAL A N 1
ATOM 675 C CA . VAL A 1 86 ? -5.476 4.599 9.510 1.00 94.75 86 VAL A CA 1
ATOM 676 C C . VAL A 1 86 ? -5.965 5.777 10.345 1.00 94.75 86 VAL A C 1
ATOM 678 O O . VAL A 1 86 ? -6.648 6.657 9.847 1.00 94.75 86 VAL A O 1
ATOM 681 N N . GLN A 1 87 ? -5.583 5.801 11.621 1.00 87.69 87 GLN A N 1
ATOM 682 C CA . GLN A 1 87 ? -5.870 6.934 12.501 1.00 87.69 87 GLN A CA 1
ATOM 683 C C . GLN A 1 87 ? -5.070 8.180 12.090 1.00 87.69 87 GLN A C 1
ATOM 685 O O . GLN A 1 87 ? -3.885 8.074 11.718 1.00 87.69 87 GLN A O 1
ATOM 690 N N . GLU A 1 88 ? -5.711 9.337 12.253 1.00 77.31 88 GLU A N 1
ATOM 691 C CA . GLU A 1 88 ? -5.127 10.672 12.108 1.00 77.31 88 GLU A CA 1
ATOM 692 C C . GLU A 1 88 ? -3.890 10.870 12.997 1.00 77.31 88 GLU A C 1
ATOM 694 O O . GLU A 1 88 ? -3.610 10.095 13.924 1.00 77.31 88 GLU A O 1
ATOM 699 N N . GLU A 1 89 ? -3.073 11.875 12.680 1.00 73.50 89 GLU A N 1
ATOM 700 C CA . GLU A 1 89 ? -1.930 12.203 13.530 1.00 73.50 89 GLU A CA 1
ATOM 701 C C . GLU A 1 89 ? -2.392 12.677 14.909 1.00 73.50 89 GLU A C 1
ATOM 703 O O . GLU A 1 89 ? -3.226 13.567 15.045 1.00 73.50 89 GLU A O 1
ATOM 708 N N . ARG A 1 90 ? -1.816 12.084 15.960 1.00 74.00 90 ARG A N 1
ATOM 709 C CA . ARG A 1 90 ? -1.969 12.601 17.316 1.00 74.00 90 ARG A CA 1
ATOM 710 C C . ARG A 1 90 ? -1.143 13.882 17.390 1.00 74.00 90 ARG A C 1
ATOM 712 O O . ARG A 1 90 ? 0.082 13.791 17.465 1.00 74.00 90 ARG A O 1
ATOM 719 N N . GLN A 1 91 ? -1.806 15.036 17.328 1.00 62.31 91 GLN A N 1
ATOM 720 C CA . GLN A 1 91 ? -1.186 16.320 17.650 1.00 62.31 91 GLN A CA 1
ATOM 721 C C . GLN A 1 91 ? -0.576 16.201 19.057 1.00 62.31 91 GLN A C 1
ATOM 723 O O . GLN A 1 91 ? -1.241 15.733 19.987 1.00 62.31 91 GLN A O 1
ATOM 728 N N . ARG A 1 92 ? 0.722 16.488 19.168 1.00 63.16 92 ARG A N 1
ATOM 729 C CA . ARG A 1 92 ? 1.437 16.629 20.440 1.00 63.16 92 ARG A CA 1
ATOM 730 C C . ARG A 1 92 ? 1.582 18.103 20.750 1.00 63.16 92 ARG A C 1
ATOM 732 O O . ARG A 1 92 ? 1.804 18.853 19.775 1.00 63.16 92 ARG A O 1
#

Organism: NCBI:txid451742

pLDDT: mean 89.94, std 15.8, range [41.34, 98.81]

Radius of gyration: 15.02 Å; Cα contacts (8 Å, |Δi|>4): 116; chains: 1; bounding box: 24×55×38 Å